Protein AF-A0A3D0SMH0-F1 (afdb_monomer_lite)

Secondary structure (DSSP, 8-state):
--TT---TTPPPTTTSHHHHHHHHHTTTT---------HHHHHHHHHHHHHHTS-HHHHHHHHHHHHH-GGGS---HHHHHHHHHHHH-----

pLDDT: mean 82.38, std 12.15, range [44.62, 98.12]

Radius of gyration: 23.53 Å; chains: 1; bounding box: 62×37×54 Å

Foldseek 3Di:
DPPVPPCVVPDDLCPVVVSVVVVCVVDVPPDDDDDDDDPVLLVVLVVVCVVVVHDSVVVVVVVVVLCPDPVSPPCDPVNVVVVCCVVVDDDPD

Sequence (93 aa):
MRDEYDFSGATVAQDVPELARLQSEGNADKIRISLYVEVEVLAAFRARARAEGQSYQALMSAALRQSIMPESAPVTLGDLRRVLHEELHPVSA

Structure (mmCIF, N/CA/C/O backbone):
data_AF-A0A3D0SMH0-F1
#
_entry.id   AF-A0A3D0SMH0-F1
#
loop_
_atom_site.group_PDB
_atom_site.id
_atom_site.type_symbol
_atom_site.label_atom_id
_atom_site.label_alt_id
_atom_site.label_comp_id
_atom_site.label_asym_id
_atom_site.label_entity_id
_atom_site.label_seq_id
_atom_site.pdbx_PDB_ins_code
_atom_site.Cartn_x
_atom_site.Cartn_y
_atom_site.Cartn_z
_atom_site.occupancy
_atom_site.B_iso_or_equiv
_atom_site.auth_seq_id
_atom_site.auth_comp_id
_atom_site.auth_asym_id
_atom_site.auth_atom_id
_atom_site.pdbx_PDB_model_num
ATOM 1 N N . MET A 1 1 ? 17.554 -18.903 -17.099 1.00 60.47 1 MET A N 1
ATOM 2 C CA . MET A 1 1 ? 16.913 -18.174 -18.215 1.00 60.47 1 MET A CA 1
ATOM 3 C C . MET A 1 1 ? 16.787 -19.160 -19.361 1.00 60.47 1 MET A C 1
ATOM 5 O O . MET A 1 1 ? 17.710 -19.945 -19.514 1.00 60.47 1 MET A O 1
ATOM 9 N N . ARG A 1 2 ? 15.648 -19.216 -20.063 1.00 77.75 2 ARG A N 1
ATOM 10 C CA . ARG A 1 2 ? 15.518 -20.068 -21.262 1.00 77.75 2 ARG A CA 1
ATOM 11 C C . ARG A 1 2 ? 16.227 -19.356 -22.418 1.00 77.75 2 ARG A C 1
ATOM 13 O O . ARG A 1 2 ? 16.195 -18.130 -22.440 1.00 77.75 2 ARG A O 1
ATOM 20 N N . ASP A 1 3 ? 16.816 -20.097 -23.351 1.00 72.56 3 ASP A N 1
ATOM 21 C CA . ASP A 1 3 ? 17.613 -19.524 -24.454 1.00 72.56 3 ASP A CA 1
ATOM 22 C C . ASP A 1 3 ? 16.801 -18.592 -25.374 1.00 72.56 3 ASP A C 1
ATOM 24 O O . ASP A 1 3 ? 17.336 -17.669 -25.973 1.00 72.56 3 ASP A O 1
ATOM 28 N N . GLU A 1 4 ? 15.481 -18.773 -25.423 1.00 77.06 4 GLU A N 1
ATOM 29 C CA . GLU A 1 4 ? 14.520 -17.898 -26.116 1.00 77.06 4 GLU A CA 1
ATOM 30 C C . GLU A 1 4 ? 14.359 -16.497 -25.486 1.00 77.06 4 GLU A C 1
ATOM 32 O O . GLU A 1 4 ? 13.729 -15.622 -26.073 1.00 77.06 4 GLU A O 1
ATOM 37 N N . TYR A 1 5 ? 14.936 -16.269 -24.304 1.00 76.25 5 TYR A N 1
ATOM 38 C CA . TYR A 1 5 ? 14.958 -14.985 -23.604 1.00 76.25 5 TYR A CA 1
ATOM 39 C C . TYR A 1 5 ? 16.373 -14.390 -23.591 1.00 76.25 5 TYR A C 1
ATOM 41 O O . TYR A 1 5 ? 16.888 -14.014 -22.533 1.00 76.25 5 TYR A O 1
ATOM 49 N N . ASP A 1 6 ? 17.021 -14.326 -24.756 1.00 80.81 6 ASP A N 1
ATOM 50 C CA . ASP A 1 6 ? 18.253 -13.557 -24.919 1.00 80.81 6 ASP A CA 1
ATOM 51 C C . ASP A 1 6 ? 17.926 -12.062 -25.050 1.00 80.81 6 ASP A C 1
ATOM 53 O O . ASP A 1 6 ? 17.383 -11.594 -26.051 1.00 80.81 6 ASP A O 1
ATOM 57 N N . PHE A 1 7 ? 18.251 -11.310 -24.001 1.00 80.44 7 PHE A N 1
ATOM 58 C CA . PHE A 1 7 ? 18.069 -9.862 -23.926 1.00 80.44 7 PHE A CA 1
ATOM 59 C C . PHE A 1 7 ? 19.386 -9.092 -24.096 1.00 80.44 7 PHE A C 1
ATOM 61 O O . PHE A 1 7 ? 19.438 -7.906 -23.778 1.00 80.44 7 PHE A O 1
ATOM 68 N N . SER A 1 8 ? 20.455 -9.730 -24.582 1.00 83.06 8 SER A N 1
ATOM 69 C CA . SER A 1 8 ? 21.776 -9.101 -24.749 1.00 83.06 8 SER A CA 1
ATOM 70 C C . SER A 1 8 ? 21.763 -7.853 -25.646 1.00 83.06 8 SER A C 1
ATOM 72 O O . SER A 1 8 ? 22.557 -6.941 -25.430 1.00 83.06 8 SER A O 1
ATOM 74 N N . GLY A 1 9 ? 20.833 -7.775 -26.604 1.00 82.44 9 GLY A N 1
ATOM 75 C CA . GLY A 1 9 ? 20.598 -6.601 -27.456 1.00 82.44 9 GLY A CA 1
ATOM 76 C C . GLY A 1 9 ? 19.399 -5.732 -27.055 1.00 82.44 9 GLY A C 1
ATOM 77 O O . GLY A 1 9 ? 19.000 -4.864 -27.829 1.00 82.44 9 GLY A O 1
ATOM 78 N N . ALA A 1 10 ? 18.770 -5.976 -25.902 1.00 83.81 10 ALA A N 1
ATOM 79 C CA . ALA A 1 10 ? 17.554 -5.269 -25.514 1.00 83.81 10 ALA A CA 1
ATOM 80 C C . ALA A 1 10 ? 17.852 -3.855 -24.989 1.00 83.81 10 ALA A C 1
ATOM 82 O O . ALA A 1 10 ? 18.723 -3.651 -24.146 1.00 83.81 10 ALA A O 1
ATOM 83 N N . THR A 1 11 ? 17.072 -2.875 -25.444 1.00 83.19 11 THR A N 1
ATOM 84 C CA . THR A 1 11 ? 17.066 -1.517 -24.883 1.00 83.19 11 THR A CA 1
ATOM 85 C C . THR A 1 11 ? 16.127 -1.456 -23.682 1.00 83.19 11 THR A C 1
ATOM 87 O O . THR A 1 11 ? 15.024 -2.011 -23.713 1.00 83.19 11 THR A O 1
ATOM 90 N N . VAL A 1 12 ? 16.543 -0.773 -22.614 1.00 83.00 12 VAL A N 1
ATOM 91 C CA . VAL A 1 12 ? 15.697 -0.588 -21.432 1.00 83.00 12 VAL A CA 1
ATOM 92 C C . VAL A 1 12 ? 14.485 0.251 -21.833 1.00 83.00 12 VAL A C 1
ATOM 94 O O . VAL A 1 12 ? 14.617 1.269 -22.503 1.00 83.00 12 VAL A O 1
ATOM 97 N N . ALA A 1 13 ? 13.289 -0.144 -21.394 1.00 79.31 13 ALA A N 1
ATOM 98 C CA . ALA A 1 13 ? 12.048 0.556 -21.740 1.00 79.31 13 ALA A CA 1
ATOM 99 C C . ALA A 1 13 ? 12.045 2.055 -21.360 1.00 79.31 13 ALA A C 1
ATOM 101 O O . ALA A 1 13 ? 11.258 2.817 -21.906 1.00 79.31 13 ALA A O 1
ATOM 102 N N . GLN A 1 14 ? 12.914 2.474 -20.437 1.00 78.06 14 GLN A N 1
ATOM 103 C CA . GLN A 1 14 ? 13.095 3.872 -20.031 1.00 78.06 14 GLN A CA 1
ATOM 104 C C . GLN A 1 14 ? 13.828 4.711 -21.091 1.00 78.06 14 GLN A C 1
ATOM 106 O O . GLN A 1 14 ? 13.586 5.909 -21.181 1.00 78.06 14 GLN A O 1
ATOM 111 N N 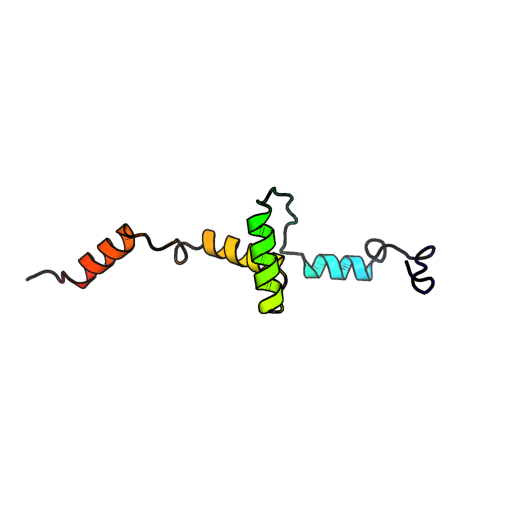. ASP A 1 15 ? 14.674 4.082 -21.910 1.00 84.00 15 ASP A N 1
ATOM 112 C CA . ASP A 1 15 ? 15.455 4.744 -22.964 1.00 84.00 15 ASP A CA 1
ATOM 113 C C . ASP A 1 15 ? 14.696 4.796 -24.300 1.00 84.00 15 ASP A C 1
ATOM 115 O O . ASP A 1 15 ? 15.144 5.417 -25.262 1.00 84.00 15 ASP A O 1
ATOM 119 N N . VAL A 1 16 ? 13.527 4.151 -24.367 1.00 88.94 16 VAL A N 1
ATOM 120 C CA . VAL A 1 16 ? 12.611 4.226 -25.506 1.00 88.94 16 VAL A CA 1
ATOM 121 C C . VAL A 1 16 ? 11.604 5.349 -25.231 1.00 88.94 16 VAL A C 1
ATOM 123 O O . VAL A 1 16 ? 10.748 5.176 -24.359 1.00 88.94 16 VAL A O 1
ATOM 126 N N . PRO A 1 17 ? 11.646 6.479 -25.966 1.00 83.38 17 PRO A N 1
ATOM 127 C CA . PRO A 1 17 ? 10.867 7.676 -25.634 1.00 83.38 17 PRO A CA 1
ATOM 128 C C . PRO A 1 17 ? 9.361 7.426 -25.502 1.00 83.38 17 PRO A C 1
ATOM 130 O O . PRO A 1 17 ? 8.732 7.896 -24.557 1.00 83.38 17 PRO A O 1
ATOM 133 N N . GLU A 1 18 ? 8.789 6.626 -26.403 1.00 84.06 18 GLU A N 1
ATOM 134 C CA . GLU A 1 18 ? 7.361 6.291 -26.382 1.00 84.06 18 GLU A CA 1
ATOM 135 C C . GLU A 1 18 ? 6.973 5.460 -25.150 1.00 84.06 18 GLU A C 1
ATOM 137 O O . GLU A 1 18 ? 5.943 5.705 -24.523 1.00 84.06 18 GLU A O 1
ATOM 142 N N . LEU A 1 19 ? 7.816 4.501 -24.750 1.00 81.56 19 LEU A N 1
ATOM 143 C CA . LEU A 1 19 ? 7.563 3.659 -23.578 1.00 81.56 19 LEU A CA 1
ATOM 144 C C . LEU A 1 19 ? 7.766 4.437 -22.275 1.00 81.56 19 LEU A C 1
ATOM 146 O O . LEU A 1 19 ? 6.984 4.272 -21.339 1.00 81.56 19 LEU A O 1
ATOM 150 N N . ALA A 1 20 ? 8.765 5.317 -22.227 1.00 80.50 20 ALA A N 1
ATOM 151 C CA . ALA A 1 20 ? 8.978 6.229 -21.112 1.00 80.50 20 ALA A CA 1
ATOM 152 C C . ALA A 1 20 ? 7.778 7.170 -20.918 1.00 80.50 20 ALA A C 1
ATOM 154 O O . ALA A 1 20 ? 7.325 7.363 -19.787 1.00 80.50 20 ALA A O 1
ATOM 155 N N . ARG A 1 21 ? 7.212 7.692 -22.016 1.00 78.94 21 ARG A N 1
ATOM 156 C CA . ARG A 1 21 ? 6.007 8.535 -22.001 1.00 78.94 21 ARG A CA 1
ATOM 157 C C . ARG A 1 21 ? 4.780 7.778 -21.490 1.00 78.94 21 ARG A C 1
ATOM 159 O O . ARG A 1 21 ? 4.082 8.264 -20.609 1.00 78.94 21 ARG A O 1
ATOM 166 N N . LEU A 1 22 ? 4.555 6.551 -21.959 1.00 79.62 22 LEU A N 1
ATOM 167 C CA . LEU A 1 22 ? 3.444 5.720 -21.475 1.00 79.62 22 LEU A CA 1
ATOM 168 C C . LEU A 1 22 ? 3.585 5.357 -19.985 1.00 79.62 22 LEU A C 1
ATOM 170 O O . LEU A 1 22 ? 2.595 5.304 -19.252 1.00 79.62 22 LEU A O 1
ATOM 174 N N . GLN A 1 23 ? 4.812 5.125 -19.511 1.00 74.06 23 GLN A N 1
ATOM 175 C CA . GLN A 1 23 ? 5.074 4.846 -18.096 1.00 74.06 23 GLN A CA 1
ATOM 176 C C . GLN A 1 23 ? 4.873 6.072 -17.198 1.00 74.06 23 GLN A C 1
ATOM 178 O O . GLN A 1 23 ? 4.440 5.906 -16.052 1.00 74.06 23 GLN A O 1
ATOM 183 N N . SER A 1 24 ? 5.186 7.277 -17.687 1.00 70.19 24 SER A N 1
ATOM 184 C CA . SER A 1 24 ? 4.976 8.519 -16.939 1.00 70.19 24 SER A CA 1
ATOM 185 C C . SER A 1 24 ? 3.497 8.899 -16.887 1.00 70.19 24 SER A C 1
ATOM 187 O O . SER A 1 24 ? 2.993 9.190 -15.804 1.00 70.19 24 SER A O 1
ATOM 189 N N . GLU A 1 25 ? 2.767 8.781 -17.998 1.00 74.88 25 GLU A N 1
ATOM 190 C CA . GLU A 1 25 ? 1.317 9.016 -18.054 1.00 74.88 25 GLU A CA 1
ATOM 191 C C . GLU A 1 25 ? 0.545 8.066 -17.119 1.00 74.88 25 GLU A C 1
ATOM 193 O O . GLU A 1 25 ? -0.318 8.503 -16.360 1.00 74.88 25 GLU A O 1
ATOM 198 N N . GLY A 1 26 ? 0.900 6.774 -17.080 1.00 70.56 26 GLY A N 1
ATOM 199 C CA . GLY A 1 26 ? 0.237 5.787 -16.213 1.00 70.56 26 GLY A CA 1
ATOM 200 C C . GLY A 1 26 ? 0.487 5.953 -14.702 1.00 70.56 26 GLY A C 1
ATOM 201 O O . GLY A 1 26 ? -0.185 5.309 -13.883 1.00 70.56 26 GLY A O 1
ATOM 202 N N . ASN A 1 27 ? 1.454 6.794 -14.318 1.00 71.31 27 ASN A N 1
ATOM 203 C CA . ASN A 1 27 ? 1.869 7.014 -12.930 1.00 71.31 27 ASN A CA 1
ATOM 204 C C . ASN A 1 27 ? 1.889 8.491 -12.513 1.00 71.31 27 ASN A C 1
ATOM 206 O O . ASN A 1 27 ? 2.389 8.776 -11.428 1.00 71.31 27 ASN A O 1
ATOM 210 N N . ALA A 1 28 ? 1.349 9.410 -13.318 1.00 72.75 28 ALA A N 1
ATOM 211 C CA . ALA A 1 28 ? 1.436 10.852 -13.069 1.00 72.75 28 ALA A CA 1
ATOM 212 C C . ALA A 1 28 ? 0.958 11.261 -11.658 1.00 72.75 28 ALA A C 1
ATOM 214 O O . ALA A 1 28 ? 1.584 12.099 -11.015 1.00 72.75 28 ALA A O 1
ATOM 215 N N . ASP A 1 29 ? -0.067 10.582 -11.132 1.00 80.38 29 ASP A N 1
ATOM 216 C CA . ASP A 1 29 ? -0.643 10.849 -9.804 1.00 80.38 29 ASP A CA 1
ATOM 217 C C . ASP A 1 29 ? -0.129 9.905 -8.698 1.00 80.38 29 ASP A C 1
ATOM 219 O O . ASP A 1 29 ? -0.737 9.780 -7.630 1.00 80.38 29 ASP A O 1
ATOM 223 N N . LYS A 1 30 ? 0.958 9.161 -8.944 1.00 82.81 30 LYS A N 1
ATOM 224 C CA . LYS A 1 30 ? 1.498 8.164 -8.008 1.00 82.81 30 LYS A CA 1
ATOM 225 C C . LYS A 1 30 ? 2.933 8.491 -7.627 1.00 82.81 30 LYS A C 1
ATOM 227 O O . LYS A 1 30 ? 3.816 8.592 -8.471 1.00 82.81 30 LYS A O 1
ATOM 232 N N . ILE A 1 31 ? 3.191 8.533 -6.324 1.00 85.62 31 ILE A N 1
ATOM 233 C CA . ILE A 1 31 ? 4.539 8.698 -5.779 1.00 85.62 31 ILE A CA 1
ATOM 234 C C . ILE A 1 31 ? 5.083 7.324 -5.377 1.00 85.62 31 ILE A C 1
ATOM 236 O O . ILE A 1 31 ? 4.438 6.580 -4.635 1.00 85.62 31 ILE A O 1
ATOM 240 N N . ARG A 1 32 ? 6.283 6.976 -5.857 1.00 87.94 32 ARG A N 1
ATOM 241 C CA . ARG A 1 32 ? 7.008 5.784 -5.398 1.00 87.94 32 ARG A CA 1
ATOM 242 C C . ARG A 1 32 ? 7.620 6.074 -4.031 1.00 87.94 32 ARG A C 1
ATOM 244 O O . ARG A 1 32 ? 8.417 6.995 -3.898 1.00 87.94 32 ARG A O 1
ATOM 251 N N . ILE A 1 33 ? 7.287 5.252 -3.045 1.00 86.81 33 ILE A N 1
ATOM 252 C CA . ILE A 1 33 ? 7.833 5.337 -1.688 1.00 86.81 33 ILE A CA 1
ATOM 253 C C . ILE A 1 33 ? 8.609 4.063 -1.347 1.00 86.81 33 ILE A C 1
ATOM 255 O O . ILE A 1 33 ? 8.260 2.978 -1.814 1.00 86.81 33 ILE A O 1
ATOM 259 N N . SER A 1 34 ? 9.638 4.199 -0.511 1.00 94.00 34 SER A N 1
ATOM 260 C CA . SER A 1 34 ? 10.303 3.077 0.159 1.00 94.00 34 SER A CA 1
ATOM 261 C C . SER A 1 34 ? 9.905 3.093 1.629 1.00 94.00 34 SER A C 1
ATOM 263 O O . SER A 1 34 ? 10.119 4.098 2.303 1.00 94.00 34 SER A O 1
ATOM 265 N N . LEU A 1 35 ? 9.319 2.002 2.122 1.00 91.50 35 LEU A N 1
ATOM 266 C CA . LEU A 1 35 ? 8.901 1.873 3.517 1.00 91.50 35 LEU A CA 1
ATOM 267 C C . LEU A 1 35 ? 9.114 0.441 4.023 1.00 91.50 35 LEU A C 1
ATOM 269 O O . LEU A 1 35 ? 9.042 -0.509 3.241 1.00 91.50 35 LEU A O 1
ATOM 273 N N . TYR A 1 36 ? 9.363 0.288 5.322 1.00 96.44 36 TYR A N 1
ATOM 274 C CA . TYR A 1 36 ? 9.420 -1.023 5.968 1.00 96.44 36 TYR A CA 1
ATOM 275 C C . TYR A 1 36 ? 8.019 -1.453 6.400 1.00 96.44 36 TYR A C 1
ATOM 277 O O . TYR A 1 36 ? 7.311 -0.697 7.060 1.00 96.44 36 TYR A O 1
ATOM 285 N N . VAL A 1 37 ? 7.632 -2.672 6.032 1.00 95.81 37 VAL A N 1
ATOM 286 C CA . VAL A 1 37 ? 6.360 -3.298 6.412 1.00 95.81 37 VAL A CA 1
ATOM 287 C C . VAL A 1 37 ? 6.669 -4.644 7.038 1.00 95.81 37 VAL A C 1
ATOM 289 O O . VAL A 1 37 ? 7.557 -5.350 6.558 1.00 95.81 37 VAL A O 1
ATOM 292 N N . GLU A 1 38 ? 5.910 -5.010 8.065 1.00 98.06 38 GLU A N 1
ATOM 293 C CA . GLU A 1 38 ? 5.989 -6.339 8.660 1.00 98.06 38 GLU A CA 1
ATOM 294 C C . GLU A 1 38 ? 5.756 -7.440 7.618 1.00 98.06 38 GLU A C 1
ATOM 296 O O . GLU A 1 38 ? 4.882 -7.341 6.746 1.00 98.06 38 GLU A O 1
ATOM 301 N N . VAL A 1 39 ? 6.531 -8.521 7.723 1.00 98.12 39 VAL A N 1
ATOM 302 C CA . VAL A 1 39 ? 6.498 -9.636 6.761 1.00 98.12 39 VAL A CA 1
ATOM 303 C C . VAL A 1 39 ? 5.097 -10.243 6.672 1.00 98.12 39 VAL A C 1
ATOM 305 O O . VAL A 1 39 ? 4.596 -10.504 5.576 1.00 98.12 39 VAL A O 1
ATOM 308 N N . GLU A 1 40 ? 4.442 -10.417 7.819 1.00 98.12 40 GLU A N 1
ATOM 309 C CA . GLU A 1 40 ? 3.101 -10.996 7.916 1.00 98.12 40 GLU A CA 1
ATOM 310 C C . GLU A 1 40 ? 2.037 -10.112 7.257 1.00 98.12 40 GLU A C 1
ATOM 312 O O . GLU A 1 40 ? 1.150 -10.615 6.565 1.00 98.12 40 GLU A O 1
ATOM 317 N N . VAL A 1 41 ? 2.166 -8.787 7.382 1.00 97.31 41 VAL A N 1
ATOM 318 C CA . VAL A 1 41 ? 1.257 -7.827 6.741 1.00 97.31 41 VAL A CA 1
ATOM 319 C C . VAL A 1 41 ? 1.367 -7.938 5.221 1.00 97.31 41 VAL A C 1
ATOM 321 O O . VAL A 1 41 ? 0.354 -8.077 4.531 1.00 97.31 41 VAL A O 1
ATOM 324 N N . LEU A 1 42 ? 2.589 -7.950 4.676 1.00 97.38 42 LEU A N 1
ATOM 325 C CA . LEU A 1 42 ? 2.791 -8.125 3.235 1.00 97.38 42 LEU A CA 1
ATOM 326 C C . LEU A 1 42 ? 2.260 -9.483 2.747 1.00 97.38 42 LEU A C 1
ATOM 328 O O . LEU A 1 42 ? 1.663 -9.563 1.669 1.00 97.38 42 LEU A O 1
ATOM 332 N N . ALA A 1 43 ? 2.459 -10.549 3.526 1.00 97.94 43 ALA A N 1
ATOM 333 C CA . ALA A 1 43 ? 1.950 -11.879 3.206 1.00 97.94 43 ALA A CA 1
ATOM 334 C C . ALA A 1 43 ? 0.413 -11.905 3.140 1.00 97.94 43 ALA A C 1
ATOM 336 O O . ALA A 1 43 ? -0.145 -12.430 2.171 1.00 97.94 43 ALA A O 1
ATOM 337 N N . ALA A 1 44 ? -0.267 -11.275 4.101 1.00 97.81 44 ALA A N 1
ATOM 338 C CA . ALA A 1 44 ? -1.724 -11.184 4.136 1.00 97.81 44 ALA A CA 1
ATOM 339 C C . ALA A 1 44 ? -2.287 -10.452 2.906 1.00 97.81 44 ALA A C 1
ATOM 341 O O . ALA A 1 44 ? -3.174 -10.970 2.221 1.00 97.81 44 ALA A O 1
ATOM 342 N N . PHE A 1 45 ? -1.725 -9.290 2.553 1.00 97.62 45 PHE A N 1
ATOM 343 C CA . PHE A 1 45 ? -2.156 -8.551 1.361 1.00 97.62 45 PHE A CA 1
ATOM 344 C C . PHE A 1 45 ? -1.895 -9.323 0.062 1.00 97.62 45 PHE A C 1
ATOM 346 O O . PHE A 1 45 ? -2.715 -9.267 -0.853 1.00 97.62 45 PHE A O 1
ATOM 353 N N . ARG A 1 46 ? -0.799 -10.088 -0.030 1.00 97.50 46 ARG A N 1
ATOM 354 C CA . ARG A 1 46 ? -0.525 -10.962 -1.186 1.00 97.50 46 ARG A CA 1
ATOM 355 C C . ARG A 1 46 ? -1.532 -12.099 -1.313 1.00 97.50 46 ARG A C 1
ATOM 357 O O . ARG A 1 46 ? -1.961 -12.393 -2.427 1.00 97.50 46 ARG A O 1
ATOM 364 N N . ALA A 1 47 ? -1.898 -12.740 -0.206 1.00 97.75 47 ALA A N 1
ATOM 365 C CA . ALA A 1 47 ? -2.896 -13.805 -0.209 1.00 97.75 47 ALA A CA 1
ATOM 366 C C . ALA A 1 47 ? -4.263 -13.275 -0.668 1.00 97.75 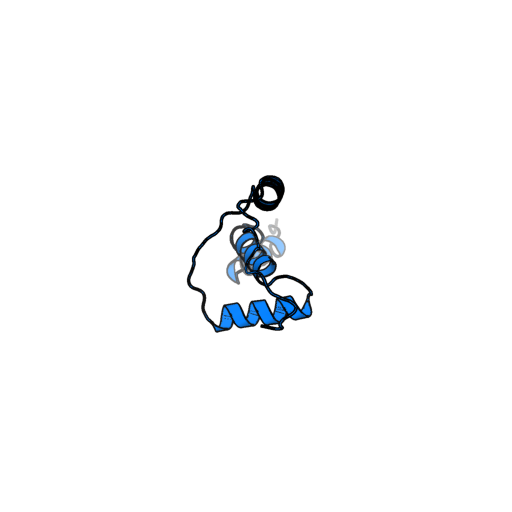47 ALA A C 1
ATOM 368 O O . ALA A 1 47 ? -4.870 -13.843 -1.576 1.00 97.75 47 ALA A O 1
ATOM 369 N N . ARG A 1 48 ? -4.689 -12.130 -0.121 1.00 96.69 48 ARG A N 1
ATOM 370 C CA . ARG A 1 48 ? -5.939 -11.461 -0.498 1.00 96.69 48 ARG A CA 1
ATOM 371 C C . ARG A 1 48 ? -5.959 -11.040 -1.970 1.00 96.69 48 ARG A C 1
ATOM 373 O O . ARG A 1 48 ? -6.906 -11.342 -2.684 1.00 96.69 48 ARG A O 1
ATOM 380 N N . ALA A 1 49 ? -4.877 -10.428 -2.445 1.00 96.81 49 ALA A N 1
ATOM 381 C CA . ALA A 1 49 ? -4.720 -10.010 -3.835 1.00 96.81 49 ALA A CA 1
ATOM 382 C C . ALA A 1 49 ? -4.888 -11.170 -4.828 1.00 96.81 49 ALA A C 1
ATOM 384 O O . ALA A 1 49 ? -5.566 -11.024 -5.842 1.00 96.81 49 ALA A O 1
ATOM 385 N N . ARG A 1 50 ? -4.320 -12.342 -4.511 1.00 95.88 50 ARG A N 1
ATOM 386 C CA . ARG A 1 50 ? -4.477 -13.554 -5.331 1.00 95.88 50 ARG A CA 1
ATOM 387 C C . ARG A 1 50 ? -5.925 -14.034 -5.386 1.00 95.88 50 ARG A C 1
ATOM 389 O O . ARG A 1 50 ? -6.365 -14.442 -6.452 1.00 95.88 50 ARG A O 1
ATOM 396 N N . ALA A 1 51 ? -6.643 -13.984 -4.264 1.00 95.06 51 ALA A N 1
ATOM 397 C CA . ALA A 1 51 ? -8.045 -14.391 -4.204 1.00 95.06 51 ALA A CA 1
ATOM 398 C C . ALA A 1 51 ? -8.965 -13.434 -4.984 1.00 95.06 51 ALA A C 1
ATOM 400 O O . ALA A 1 51 ? -9.910 -13.880 -5.625 1.00 95.06 51 ALA A O 1
ATOM 401 N N . GLU A 1 52 ? -8.669 -12.132 -4.961 1.00 93.19 52 GLU A N 1
ATOM 402 C CA . GLU A 1 52 ? -9.483 -11.089 -5.602 1.00 93.19 52 GLU A CA 1
ATOM 403 C C . GLU A 1 52 ? -9.059 -10.778 -7.053 1.00 93.19 52 GLU A C 1
ATOM 405 O O . GLU A 1 52 ? -9.693 -9.963 -7.719 1.00 93.19 52 GLU A O 1
ATOM 410 N N . GLY A 1 53 ? -7.985 -11.398 -7.558 1.00 93.06 53 GLY A N 1
ATOM 411 C CA . GLY A 1 53 ? -7.442 -11.112 -8.893 1.00 93.06 53 GLY A CA 1
ATOM 412 C C . GLY A 1 53 ? -6.858 -9.699 -9.031 1.00 93.06 53 GLY A C 1
ATOM 413 O O . GLY A 1 53 ? -6.826 -9.142 -10.126 1.00 93.06 53 GLY A O 1
ATOM 414 N N . GLN A 1 54 ? -6.411 -9.102 -7.924 1.00 92.94 54 GLN A N 1
ATOM 415 C CA . GLN A 1 54 ? -5.878 -7.739 -7.863 1.00 92.94 54 GLN A CA 1
ATOM 416 C C . GLN A 1 54 ? -4.377 -7.728 -7.537 1.00 92.94 54 GLN A C 1
ATOM 418 O O . GLN A 1 54 ? -3.781 -8.746 -7.192 1.00 92.94 54 GLN A O 1
ATOM 423 N N . SER A 1 55 ? -3.734 -6.559 -7.623 1.00 94.38 55 SER A N 1
ATOM 424 C CA . SER A 1 55 ? -2.375 -6.366 -7.099 1.00 94.38 55 SER A CA 1
ATOM 425 C C . SER A 1 55 ? -2.417 -6.086 -5.596 1.00 94.38 55 SER A C 1
ATOM 427 O O . SER A 1 55 ? -3.209 -5.264 -5.136 1.00 94.38 55 SER A O 1
ATOM 429 N N . TYR A 1 56 ? -1.499 -6.682 -4.830 1.00 96.06 56 TYR A N 1
ATOM 430 C CA . TYR A 1 56 ? -1.361 -6.387 -3.397 1.00 96.06 56 TYR A CA 1
ATOM 431 C C . TYR A 1 56 ? -1.061 -4.903 -3.142 1.00 96.06 56 TYR A C 1
ATOM 433 O O . TYR A 1 56 ? -1.494 -4.357 -2.131 1.00 96.06 56 TYR A O 1
ATOM 441 N N . GLN A 1 57 ? -0.377 -4.230 -4.075 1.00 93.38 57 GLN A N 1
ATOM 442 C CA . GLN A 1 57 ? -0.105 -2.795 -3.978 1.00 93.38 57 GLN A CA 1
ATOM 443 C C . GLN A 1 57 ? -1.399 -1.980 -4.051 1.00 93.38 57 GLN A C 1
ATOM 445 O O . GLN A 1 57 ? -1.558 -1.032 -3.289 1.00 93.38 57 GLN A O 1
ATOM 450 N N . ALA A 1 58 ? -2.343 -2.371 -4.917 1.00 92.81 58 ALA A N 1
ATOM 451 C CA . ALA A 1 58 ? -3.633 -1.695 -5.036 1.00 92.81 58 ALA A CA 1
ATOM 452 C C . ALA A 1 58 ? -4.441 -1.804 -3.734 1.00 92.81 58 ALA A C 1
ATOM 454 O O . ALA A 1 58 ? -4.972 -0.798 -3.261 1.00 92.81 58 ALA A O 1
ATOM 455 N N . LEU A 1 59 ? -4.453 -2.990 -3.116 1.00 95.62 59 LEU A N 1
ATOM 456 C CA . LEU A 1 59 ? -5.112 -3.219 -1.828 1.00 95.62 59 LEU A CA 1
ATOM 457 C C . LEU A 1 59 ? -4.470 -2.418 -0.691 1.00 95.62 59 LEU A C 1
ATOM 459 O O . LEU A 1 59 ? -5.178 -1.787 0.091 1.00 95.62 59 LEU A O 1
ATOM 463 N N . MET A 1 60 ? -3.137 -2.389 -0.617 1.00 95.06 60 MET A N 1
ATOM 464 C CA . MET A 1 60 ? -2.432 -1.583 0.382 1.00 95.06 60 MET A CA 1
ATOM 465 C C . MET A 1 60 ? -2.708 -0.087 0.194 1.00 95.06 60 MET A C 1
ATOM 467 O O . MET A 1 60 ? -3.015 0.604 1.160 1.00 95.06 60 MET A O 1
ATOM 471 N N . SER A 1 61 ? -2.669 0.424 -1.040 1.00 91.38 61 SER A N 1
ATOM 472 C CA . SER A 1 61 ? -3.011 1.825 -1.315 1.00 91.38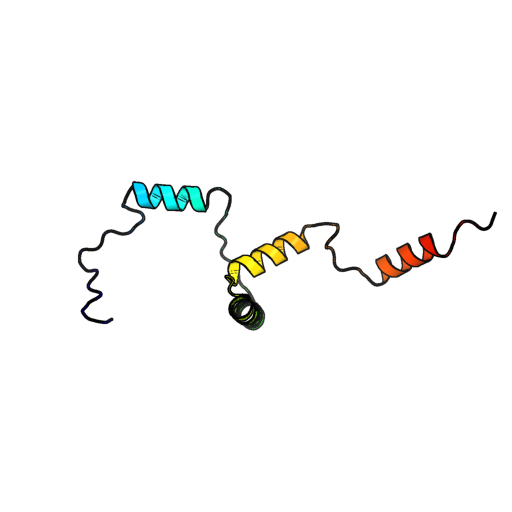 61 SER A CA 1
ATOM 473 C C . SER A 1 61 ? -4.466 2.150 -0.971 1.00 91.38 61 SER A C 1
ATOM 475 O O . SER A 1 61 ? -4.738 3.242 -0.480 1.00 91.38 61 SER A O 1
ATOM 477 N N . ALA A 1 62 ? -5.406 1.228 -1.201 1.00 91.44 62 ALA A N 1
ATOM 478 C CA . ALA A 1 62 ? -6.799 1.403 -0.797 1.00 91.44 62 ALA A CA 1
ATOM 479 C C . ALA A 1 62 ? -6.945 1.481 0.731 1.00 91.44 62 ALA A C 1
ATOM 481 O O . ALA A 1 62 ? -7.637 2.370 1.222 1.00 91.44 62 ALA A O 1
ATOM 482 N N . ALA A 1 63 ? -6.242 0.624 1.477 1.00 91.81 63 ALA A N 1
ATOM 483 C CA . ALA A 1 63 ? -6.221 0.671 2.939 1.00 91.81 63 ALA A CA 1
ATOM 484 C C . ALA A 1 63 ? -5.637 1.995 3.467 1.00 91.81 63 ALA A C 1
ATOM 486 O O . ALA A 1 63 ? -6.217 2.609 4.359 1.00 91.81 63 ALA A O 1
ATOM 487 N N . LEU A 1 64 ? -4.543 2.485 2.870 1.00 90.88 64 LEU A N 1
ATOM 488 C CA . LEU A 1 64 ? -3.979 3.794 3.215 1.00 90.88 64 LEU A CA 1
ATOM 489 C C . LEU A 1 64 ? -4.976 4.931 2.945 1.00 90.88 64 LEU A C 1
ATOM 491 O O . LEU A 1 64 ? -5.140 5.801 3.795 1.00 90.88 64 LEU A O 1
ATOM 495 N N . ARG A 1 65 ? -5.702 4.903 1.816 1.00 87.19 65 ARG A N 1
ATOM 496 C CA . ARG A 1 65 ? -6.768 5.885 1.541 1.00 87.19 65 ARG A CA 1
ATOM 497 C C . ARG A 1 65 ? -7.884 5.826 2.582 1.00 87.19 65 ARG A C 1
ATOM 499 O O . ARG A 1 65 ? -8.294 6.867 3.071 1.00 87.19 65 ARG A O 1
ATOM 506 N N . GLN A 1 66 ? -8.340 4.632 2.953 1.00 86.00 66 GLN A N 1
ATOM 507 C CA . GLN A 1 66 ? -9.376 4.475 3.980 1.00 86.00 66 GLN A CA 1
ATOM 508 C C . GLN A 1 66 ? -8.912 5.018 5.336 1.00 86.00 66 GLN A C 1
ATOM 510 O O . GLN A 1 66 ? -9.680 5.692 6.009 1.00 86.00 66 GLN A O 1
ATOM 515 N N . SER A 1 67 ? -7.642 4.826 5.707 1.00 85.00 67 SER A N 1
ATOM 516 C CA . SER A 1 67 ? -7.118 5.331 6.985 1.00 85.00 67 SER A CA 1
ATOM 517 C C . SER A 1 67 ? -7.085 6.859 7.114 1.00 85.00 67 SER A C 1
ATOM 519 O O . SER A 1 67 ? -7.020 7.363 8.231 1.00 85.00 67 SER A O 1
ATOM 521 N N . ILE A 1 68 ? -7.132 7.596 5.997 1.00 82.69 68 ILE A N 1
ATOM 522 C CA . ILE A 1 68 ? -7.153 9.069 5.991 1.00 82.69 68 ILE A CA 1
ATOM 523 C C . ILE A 1 68 ? -8.554 9.645 5.748 1.00 82.69 68 ILE A C 1
ATOM 525 O O . ILE A 1 68 ? -8.722 10.863 5.775 1.00 82.69 68 ILE A O 1
ATOM 529 N N . MET A 1 69 ? -9.559 8.800 5.494 1.00 78.50 69 MET A N 1
ATOM 530 C CA . MET A 1 69 ? -10.945 9.236 5.339 1.00 78.50 69 MET A CA 1
ATOM 531 C C . MET A 1 69 ? -11.602 9.341 6.725 1.00 78.50 69 MET A C 1
ATOM 533 O O . MET A 1 69 ? -11.679 8.326 7.418 1.00 78.50 69 MET A O 1
ATOM 537 N N . PRO A 1 70 ? -12.126 10.517 7.127 1.00 64.94 70 PRO A N 1
A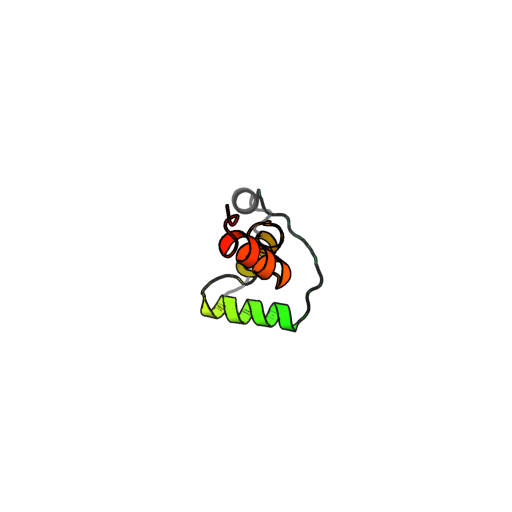TOM 538 C CA . PRO A 1 70 ? -12.769 10.705 8.434 1.00 64.94 70 PRO A CA 1
ATOM 539 C C . PRO A 1 70 ? -13.922 9.721 8.675 1.00 64.94 70 PRO A C 1
ATOM 541 O O . PRO A 1 70 ? -14.049 9.155 9.753 1.00 64.94 70 PRO A O 1
ATOM 544 N N . GLU A 1 71 ? -14.698 9.456 7.623 1.00 65.31 71 GLU A N 1
ATOM 545 C CA . GLU A 1 71 ? -15.850 8.542 7.617 1.00 65.31 71 GLU A CA 1
ATOM 546 C C . GLU A 1 71 ? -15.455 7.053 7.678 1.00 65.31 71 GLU A C 1
ATOM 548 O O . GLU A 1 71 ? -16.291 6.187 7.912 1.00 65.31 71 GLU A O 1
ATOM 553 N N . SER A 1 72 ? -14.189 6.728 7.393 1.00 58.28 72 SER A N 1
ATOM 554 C CA . SER A 1 72 ? -13.645 5.360 7.425 1.00 58.28 72 SER A CA 1
ATOM 555 C C . SER A 1 72 ? -12.720 5.131 8.621 1.00 58.28 72 SER A C 1
ATOM 557 O O . SER A 1 72 ? -12.055 4.094 8.692 1.00 58.28 72 SER A O 1
ATOM 559 N N . ALA A 1 73 ? -12.681 6.076 9.568 1.00 61.00 73 ALA A N 1
ATOM 560 C CA . ALA A 1 73 ? -12.046 5.855 10.855 1.00 61.00 73 ALA A CA 1
ATOM 561 C C . ALA A 1 73 ? -12.677 4.615 11.522 1.00 61.00 73 ALA A C 1
ATOM 563 O O . ALA A 1 73 ? -13.899 4.443 11.453 1.00 61.00 73 ALA A O 1
ATOM 564 N N . PRO A 1 74 ? -11.882 3.728 12.151 1.00 62.28 74 PRO A N 1
ATOM 565 C CA . PRO A 1 74 ? -12.430 2.593 12.878 1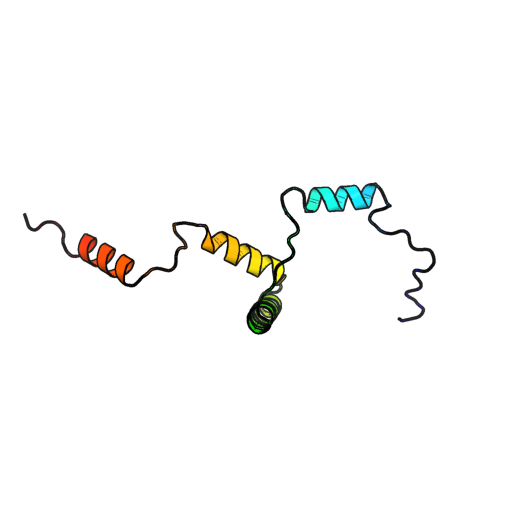.00 62.28 74 PRO A CA 1
ATOM 566 C C . PRO A 1 74 ? -13.469 3.085 13.884 1.00 62.28 74 PRO A C 1
ATOM 568 O O . PRO A 1 74 ? -13.134 3.871 14.770 1.00 62.28 74 PRO A O 1
ATOM 571 N N . VAL A 1 75 ? -14.717 2.632 13.741 1.00 65.56 75 VAL A N 1
ATOM 572 C CA . VAL A 1 75 ? -15.793 2.996 14.665 1.00 65.56 75 VAL A CA 1
ATOM 573 C C . VAL A 1 75 ? -15.381 2.537 16.053 1.00 65.56 75 VAL A C 1
ATOM 575 O O . VAL A 1 75 ? -15.249 1.338 16.315 1.00 65.56 75 VAL A O 1
ATOM 578 N N . THR A 1 76 ? -15.137 3.491 16.946 1.00 72.25 76 THR A N 1
ATOM 579 C CA . THR A 1 76 ? -14.785 3.153 18.316 1.00 72.25 76 THR A CA 1
ATOM 580 C C . THR A 1 76 ? -16.050 2.835 19.102 1.00 72.25 76 THR A C 1
ATOM 582 O O . THR A 1 76 ? -17.156 3.276 18.783 1.00 72.25 76 THR A O 1
ATOM 585 N N . LEU A 1 77 ? -15.894 2.101 20.203 1.00 67.19 77 LEU A N 1
ATOM 586 C CA . LEU A 1 77 ? -16.996 1.880 21.140 1.00 67.19 77 LEU A CA 1
ATOM 587 C C . LEU A 1 77 ? -17.548 3.210 21.701 1.00 67.19 77 LEU A C 1
ATOM 589 O O . LEU A 1 77 ? -18.709 3.279 22.100 1.00 67.19 77 LEU A O 1
ATOM 593 N N . GLY A 1 78 ? -16.720 4.262 21.724 1.00 73.19 78 GLY A N 1
ATOM 594 C CA . GLY A 1 78 ? -17.122 5.622 22.078 1.00 73.19 78 GLY A CA 1
ATOM 595 C C . GLY A 1 78 ? -18.031 6.259 21.028 1.00 73.19 78 GLY A C 1
ATOM 596 O O . GLY A 1 78 ? -19.074 6.798 21.391 1.00 73.19 78 GLY A O 1
ATOM 597 N N . ASP A 1 79 ? -17.693 6.126 19.744 1.00 77.94 79 ASP A N 1
ATOM 598 C CA . ASP A 1 79 ? -18.530 6.607 18.636 1.00 77.94 79 ASP A CA 1
ATOM 599 C C . ASP A 1 79 ? -19.888 5.912 18.625 1.00 77.94 79 ASP A C 1
ATOM 601 O O . ASP A 1 79 ? -20.923 6.567 18.519 1.00 77.94 79 ASP A O 1
ATOM 605 N N . LEU A 1 80 ? -19.893 4.593 18.840 1.00 78.19 80 LEU A N 1
ATOM 606 C CA . LEU A 1 80 ? -21.125 3.814 18.907 1.00 78.19 80 LEU A CA 1
ATOM 607 C C . LEU A 1 80 ? -22.020 4.263 20.073 1.00 78.19 80 LEU A C 1
ATOM 609 O O . LEU A 1 80 ? -23.223 4.435 19.900 1.00 78.19 80 LEU A O 1
ATOM 613 N N . ARG A 1 81 ? -21.442 4.480 21.264 1.00 81.81 81 ARG A N 1
ATOM 614 C CA . ARG A 1 81 ? -22.184 4.962 22.443 1.00 81.81 81 ARG A CA 1
ATOM 615 C C . ARG A 1 81 ? -22.751 6.359 22.240 1.00 81.81 81 ARG A C 1
ATOM 617 O O . ARG A 1 81 ? -23.865 6.609 22.684 1.00 81.81 81 ARG A O 1
ATOM 624 N N . ARG A 1 82 ? -21.995 7.246 21.591 1.00 82.06 82 ARG A N 1
ATOM 625 C CA . ARG A 1 82 ? -22.433 8.608 21.281 1.00 82.06 82 ARG A CA 1
ATOM 626 C C . ARG A 1 82 ? -23.658 8.590 20.371 1.00 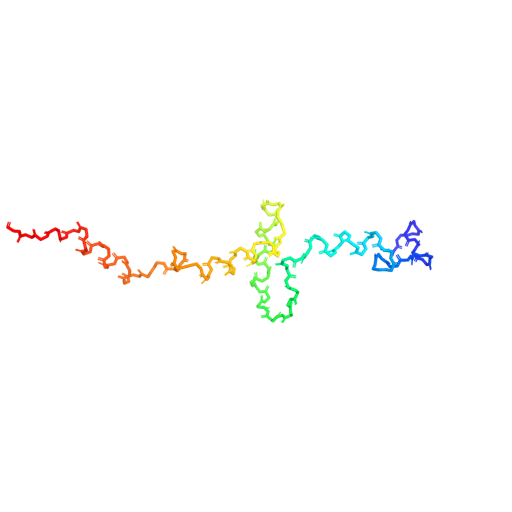82.06 82 ARG A C 1
ATOM 628 O O . ARG A 1 82 ? -24.686 9.121 20.767 1.00 82.06 82 ARG A O 1
ATOM 635 N N . VAL A 1 83 ? -23.579 7.889 19.239 1.00 84.75 83 VAL A N 1
ATOM 636 C CA . VAL A 1 83 ? -24.702 7.774 18.291 1.00 84.75 83 VAL A CA 1
ATOM 637 C C . VAL A 1 83 ? -25.911 7.100 18.943 1.00 84.75 83 VAL A C 1
ATOM 639 O O . VAL A 1 83 ? -27.029 7.581 18.815 1.00 84.75 83 VAL A O 1
ATOM 642 N N . LEU A 1 84 ? -25.711 6.021 19.709 1.00 83.38 84 LEU A N 1
ATOM 643 C CA . LEU A 1 84 ? -26.813 5.365 20.422 1.00 83.38 84 LEU A CA 1
ATOM 644 C C . LEU A 1 84 ? -27.475 6.287 21.452 1.00 83.38 84 LEU A C 1
ATOM 646 O O . LEU A 1 84 ? -28.688 6.240 21.607 1.00 83.38 84 LEU A O 1
ATOM 650 N N . HIS A 1 85 ? -26.707 7.118 22.156 1.00 81.25 85 HIS A N 1
ATOM 651 C CA . HIS A 1 85 ? -27.268 8.073 23.107 1.00 81.25 85 HIS A CA 1
ATOM 652 C C . HIS A 1 85 ? -28.012 9.216 22.399 1.00 81.25 85 HIS A C 1
ATOM 654 O O . HIS A 1 85 ? -29.043 9.659 22.892 1.00 81.25 85 HIS A O 1
ATOM 660 N N . GLU A 1 86 ? -27.512 9.686 21.255 1.00 83.00 86 GLU A N 1
ATOM 661 C CA . GLU A 1 86 ? -28.157 10.715 20.428 1.00 83.00 86 GLU A CA 1
ATOM 662 C C . GLU A 1 86 ? -29.494 10.219 19.842 1.00 83.00 86 GLU A C 1
ATOM 664 O O . GLU A 1 86 ? -30.490 10.934 19.902 1.00 83.00 86 GLU A O 1
ATOM 669 N N . GLU A 1 87 ? -29.547 8.975 19.358 1.00 80.50 87 GLU A N 1
ATOM 670 C CA . GLU A 1 87 ? -30.732 8.412 18.693 1.00 80.50 87 GLU A CA 1
ATOM 671 C C . GLU A 1 87 ? -31.771 7.819 19.666 1.00 80.50 87 GLU A C 1
ATOM 673 O O . GLU A 1 87 ? -32.966 7.806 19.371 1.00 80.50 87 GLU A O 1
ATOM 678 N N . LEU A 1 88 ? -31.351 7.317 20.837 1.00 78.75 88 LEU A N 1
ATOM 679 C CA . LEU A 1 88 ? -32.256 6.706 21.829 1.00 78.75 88 LEU A CA 1
ATOM 680 C C . LEU A 1 88 ? -32.745 7.684 22.902 1.00 78.75 88 LEU A C 1
ATOM 682 O O . LEU A 1 88 ? -33.655 7.346 23.661 1.00 78.75 88 LEU A O 1
ATOM 686 N N . HIS A 1 89 ? -32.184 8.892 22.953 1.00 63.34 89 HIS A N 1
ATOM 687 C CA . HIS A 1 89 ? -32.713 9.990 23.754 1.00 63.34 89 HIS A CA 1
ATOM 688 C C . HIS A 1 89 ? -33.154 11.146 22.848 1.00 63.34 89 HIS A C 1
ATOM 690 O O . HIS A 1 89 ? -32.504 12.196 22.842 1.00 63.34 89 HIS A O 1
ATOM 696 N N . PRO A 1 90 ? -34.291 11.033 22.131 1.00 55.34 90 PRO A N 1
ATOM 697 C CA . PRO A 1 90 ? -34.999 12.245 21.772 1.00 55.34 90 PRO A CA 1
ATOM 698 C C . PRO A 1 90 ? -35.343 12.929 23.095 1.00 55.34 90 PRO A C 1
ATOM 700 O O . PRO A 1 90 ? -35.842 12.287 24.020 1.00 55.34 90 PRO A O 1
ATOM 703 N N . VAL A 1 91 ? -34.990 14.208 23.196 1.00 56.38 91 VAL A N 1
ATOM 704 C CA . VAL A 1 91 ? -35.381 15.116 24.274 1.00 56.38 91 VAL A CA 1
ATOM 705 C C . VAL A 1 91 ? -36.784 14.742 24.756 1.00 56.38 91 VAL A C 1
ATOM 707 O O . VAL A 1 91 ? -37.757 14.943 24.032 1.00 56.38 91 VAL A O 1
ATOM 710 N N . SER A 1 92 ? -36.876 14.159 25.955 1.00 51.97 92 SER A N 1
ATOM 711 C CA . SER A 1 92 ? -38.141 14.050 26.671 1.00 51.97 92 SER A CA 1
ATOM 712 C C . SER A 1 92 ? -38.594 15.476 26.965 1.00 51.97 92 SER A C 1
ATOM 714 O O . SER A 1 92 ? -38.120 16.091 27.922 1.00 51.97 92 SER A O 1
ATOM 716 N N . ALA A 1 93 ? -39.425 16.014 26.076 1.00 44.62 93 ALA A N 1
ATOM 717 C CA . ALA A 1 93 ? -40.235 17.202 26.297 1.00 44.62 93 ALA A CA 1
ATOM 718 C C . ALA A 1 93 ? -41.566 16.793 26.934 1.00 44.62 93 ALA A C 1
ATOM 720 O O . ALA A 1 93 ? -42.105 15.733 26.535 1.00 44.62 93 ALA A O 1
#